Protein AF-A0A3C0R3R9-F1 (afdb_monomer_lite)

Radius of gyration: 11.94 Å; chains: 1; bounding box: 31×25×25 Å

Sequence (69 aa):
LLVPLIEEGWLEDELTDRVIARYLEPLVSAEIDTLVLGCTHYPLLSNAIARFLGDKIKLVDSTRNCANA

Secondary structure (DSSP, 8-state):
-HHHHHHTT-SS-HHHHHHHHHHHHHHHHTT-SEEEE-STTGGGGHHHHHHHH-TTSEEEEHHHHHHT-

pLDDT: mean 94.38, std 3.89, range [76.31, 97.75]

Foldseek 3Di:
DQVVCLVVVVLPDPVNLVVLCVVCVVVVVVVAQEDEPPDPRCVSNVVSNCVNNDDRYHYHYPVVVVVVD

Structure (mmCIF, N/CA/C/O backbone):
data_AF-A0A3C0R3R9-F1
#
_entry.id   AF-A0A3C0R3R9-F1
#
loop_
_atom_site.group_PDB
_atom_site.id
_atom_site.type_symbol
_atom_site.label_atom_id
_atom_site.label_alt_id
_atom_site.label_comp_id
_atom_site.label_asym_id
_atom_site.label_entity_id
_atom_site.label_seq_id
_atom_site.pdbx_PDB_ins_code
_atom_site.Cartn_x
_atom_site.Cartn_y
_atom_site.Cartn_z
_atom_site.occupancy
_atom_site.B_iso_or_equiv
_atom_site.auth_seq_id
_atom_site.auth_comp_id
_atom_site.auth_asym_id
_atom_site.auth_atom_id
_atom_site.pdbx_PDB_model_num
ATOM 1 N N . LEU A 1 1 ? 2.633 8.924 -8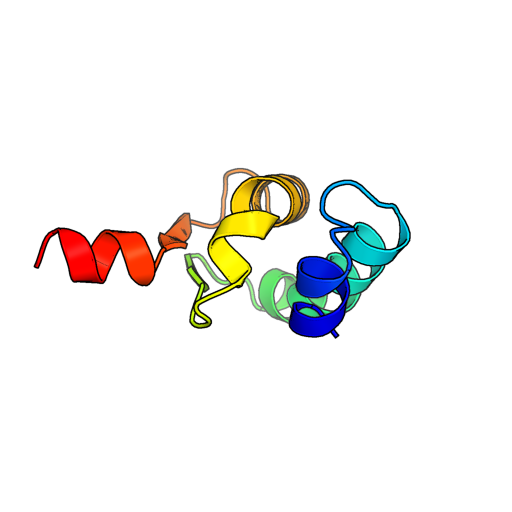.558 1.00 86.94 1 LEU A N 1
ATOM 2 C CA . LEU A 1 1 ? 3.972 8.307 -8.697 1.00 86.94 1 LEU A CA 1
ATOM 3 C C . LEU A 1 1 ? 3.974 6.781 -8.634 1.00 86.94 1 LEU A C 1
ATOM 5 O O . LEU A 1 1 ? 4.904 6.205 -9.164 1.00 86.94 1 LEU A O 1
ATOM 9 N N . LEU A 1 2 ? 2.969 6.113 -8.056 1.00 94.69 2 LEU A N 1
ATOM 10 C CA . LEU A 1 2 ? 3.000 4.649 -7.915 1.00 94.69 2 LEU A CA 1
ATOM 11 C C . LEU A 1 2 ? 3.088 3.888 -9.252 1.00 94.69 2 LEU A C 1
ATOM 13 O O . LEU A 1 2 ? 3.870 2.957 -9.345 1.00 94.69 2 LEU A O 1
ATOM 17 N N . VAL A 1 3 ? 2.342 4.295 -10.289 1.00 96.75 3 VAL A N 1
ATOM 18 C CA . VAL A 1 3 ? 2.341 3.579 -11.584 1.00 96.75 3 VAL A CA 1
ATOM 19 C C . VAL A 1 3 ? 3.729 3.543 -12.250 1.00 96.75 3 VAL A C 1
ATOM 21 O O . VAL A 1 3 ? 4.199 2.438 -12.491 1.00 96.75 3 VAL A O 1
ATOM 24 N N . PRO A 1 4 ? 4.440 4.673 -12.456 1.00 96.88 4 PRO A N 1
ATOM 25 C CA . PRO A 1 4 ? 5.790 4.628 -13.025 1.00 96.88 4 PRO A CA 1
ATOM 26 C C . PRO A 1 4 ? 6.777 3.750 -12.245 1.00 96.88 4 PRO A C 1
ATOM 28 O O . PRO A 1 4 ? 7.561 3.030 -12.844 1.00 96.88 4 PRO A O 1
ATOM 31 N N . LEU A 1 5 ? 6.723 3.768 -10.908 1.00 96.75 5 LEU A N 1
ATOM 32 C CA . LEU A 1 5 ? 7.606 2.936 -10.077 1.00 96.75 5 LEU A CA 1
ATOM 33 C C . LEU A 1 5 ? 7.346 1.441 -10.297 1.00 96.75 5 LEU A C 1
ATOM 35 O O . LEU A 1 5 ? 8.275 0.642 -10.323 1.00 96.75 5 LEU A O 1
ATOM 39 N N . ILE A 1 6 ? 6.078 1.069 -10.480 1.00 97.19 6 ILE A N 1
ATOM 40 C CA . ILE A 1 6 ? 5.680 -0.308 -10.779 1.00 97.19 6 ILE A CA 1
ATOM 41 C C . ILE A 1 6 ? 6.158 -0.723 -12.174 1.00 97.19 6 ILE A C 1
ATOM 43 O O . ILE A 1 6 ? 6.670 -1.828 -12.326 1.00 97.19 6 ILE A O 1
ATOM 47 N N . GLU A 1 7 ? 6.005 0.144 -13.177 1.00 97.06 7 GLU A N 1
ATOM 48 C CA . GLU A 1 7 ? 6.421 -0.133 -14.561 1.00 97.06 7 GLU A CA 1
ATOM 49 C C . GLU A 1 7 ? 7.946 -0.293 -14.693 1.00 97.06 7 GLU A C 1
ATOM 51 O O . GLU A 1 7 ? 8.405 -1.137 -15.458 1.00 97.06 7 GLU A O 1
ATOM 56 N N . GLU A 1 8 ? 8.724 0.428 -13.881 1.00 97.06 8 GLU A N 1
ATOM 57 C CA . GLU A 1 8 ? 10.185 0.274 -13.769 1.00 97.06 8 GLU A CA 1
ATOM 58 C C . GLU A 1 8 ? 10.612 -0.917 -12.882 1.00 97.06 8 GLU A C 1
ATOM 60 O O . GLU A 1 8 ? 11.802 -1.178 -12.695 1.00 97.06 8 GLU A O 1
ATOM 65 N N . GLY A 1 9 ? 9.655 -1.664 -12.320 1.00 95.69 9 GLY A N 1
ATOM 66 C CA . GLY A 1 9 ? 9.910 -2.860 -11.514 1.00 95.69 9 GLY A CA 1
ATOM 67 C C . GLY A 1 9 ? 10.355 -2.588 -10.074 1.00 95.69 9 GLY A C 1
ATOM 68 O O . GLY A 1 9 ? 10.836 -3.500 -9.401 1.00 95.69 9 GLY A O 1
ATOM 69 N N . TRP A 1 10 ? 10.189 -1.366 -9.563 1.00 96.81 10 TRP A N 1
ATOM 70 C CA . TRP A 1 10 ? 10.619 -0.967 -8.215 1.00 96.81 10 TRP A CA 1
ATOM 71 C C . TRP A 1 10 ? 9.571 -1.360 -7.165 1.00 96.81 10 TRP A C 1
ATOM 73 O O . TRP A 1 10 ? 8.950 -0.516 -6.519 1.00 96.81 10 TRP A O 1
ATOM 83 N N . LEU A 1 11 ? 9.328 -2.665 -7.024 1.00 94.81 11 LEU A N 1
ATOM 84 C CA . LEU A 1 11 ? 8.288 -3.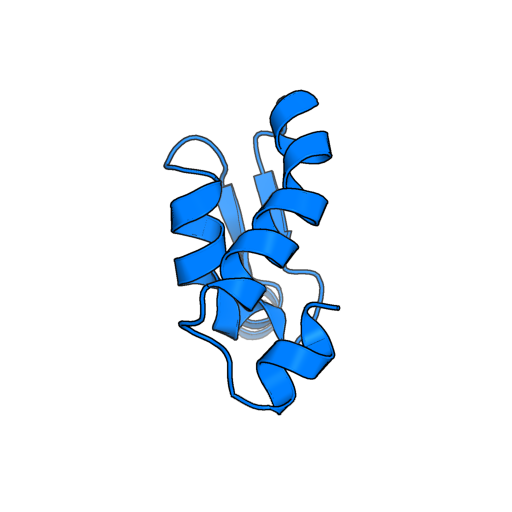216 -6.142 1.00 94.81 11 LEU A CA 1
ATOM 85 C C . LEU A 1 11 ? 8.742 -3.355 -4.680 1.00 94.81 11 LEU A C 1
ATOM 87 O O . LEU A 1 11 ? 7.924 -3.274 -3.764 1.00 94.81 11 LEU A O 1
ATOM 91 N N . GLU A 1 12 ? 10.041 -3.555 -4.468 1.00 93.75 12 GLU A N 1
ATOM 92 C CA . GLU A 1 12 ? 10.687 -3.729 -3.162 1.00 93.75 12 GLU A CA 1
ATOM 93 C C . GLU A 1 12 ? 11.822 -2.708 -3.011 1.00 93.75 12 GLU A C 1
ATOM 95 O O . GLU A 1 12 ? 12.996 -3.058 -2.935 1.00 93.75 12 GLU A O 1
ATOM 100 N N . ASP A 1 13 ? 11.461 -1.426 -3.038 1.00 95.81 13 ASP A N 1
ATOM 101 C CA . ASP A 1 13 ? 12.407 -0.310 -3.026 1.00 95.81 13 ASP A CA 1
ATOM 102 C C . ASP A 1 13 ? 12.025 0.740 -1.971 1.00 95.81 13 ASP A C 1
ATOM 104 O O . ASP A 1 13 ? 10.847 1.062 -1.783 1.00 95.81 13 ASP A O 1
ATOM 108 N N . GLU A 1 14 ? 13.028 1.316 -1.302 1.00 96.06 14 GLU A N 1
ATOM 109 C CA . GLU A 1 14 ? 12.812 2.322 -0.257 1.00 96.06 14 GLU A CA 1
ATOM 110 C C . GLU A 1 14 ? 12.112 3.588 -0.769 1.00 96.06 14 GLU A C 1
ATOM 112 O O . GLU A 1 14 ? 11.389 4.248 -0.016 1.00 96.06 14 GLU A O 1
ATOM 117 N N . LEU A 1 15 ? 12.342 3.981 -2.025 1.00 96.00 15 LEU A N 1
ATOM 118 C CA . LEU A 1 15 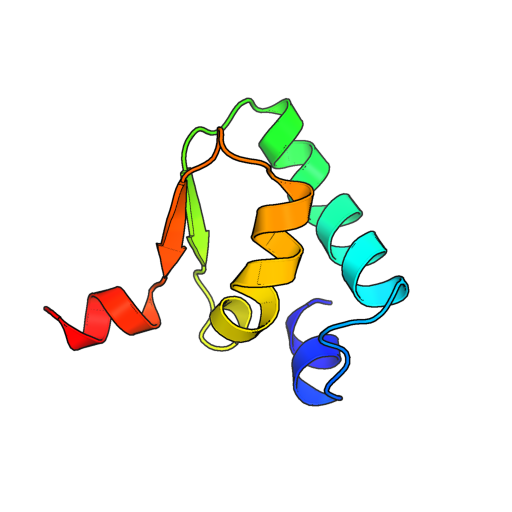? 11.648 5.113 -2.627 1.00 96.00 15 LEU A CA 1
ATOM 119 C C . LEU A 1 15 ? 10.164 4.792 -2.786 1.00 96.00 15 LEU A C 1
ATOM 121 O O . LEU A 1 15 ? 9.324 5.635 -2.465 1.00 96.00 15 LEU A O 1
ATOM 125 N N . THR A 1 16 ? 9.842 3.583 -3.246 1.00 97.00 16 THR A N 1
ATOM 126 C CA . THR A 1 16 ? 8.458 3.122 -3.381 1.00 97.00 16 THR A CA 1
ATOM 127 C C . THR A 1 16 ? 7.756 3.123 -2.029 1.00 97.00 16 THR A C 1
ATOM 129 O O . THR A 1 16 ? 6.667 3.693 -1.922 1.00 97.00 16 THR A O 1
ATOM 132 N N . ASP A 1 17 ? 8.403 2.621 -0.976 1.00 96.81 17 ASP A N 1
ATOM 133 C CA . ASP A 1 17 ? 7.856 2.649 0.385 1.00 96.81 17 ASP A CA 1
ATOM 134 C C . ASP A 1 17 ? 7.602 4.090 0.877 1.00 96.81 17 ASP A C 1
ATOM 136 O O . ASP A 1 17 ? 6.533 4.393 1.415 1.00 96.81 17 ASP A O 1
ATOM 140 N N . ARG A 1 18 ? 8.527 5.029 0.623 1.00 97.44 18 ARG A N 1
ATOM 141 C CA . ARG A 1 18 ? 8.338 6.453 0.969 1.00 97.44 18 ARG A CA 1
ATOM 142 C C . ARG A 1 18 ? 7.184 7.100 0.205 1.00 97.44 18 ARG A C 1
ATOM 144 O O . ARG A 1 18 ? 6.460 7.927 0.765 1.00 97.44 18 ARG A O 1
ATOM 151 N N . VAL A 1 19 ? 7.007 6.754 -1.068 1.00 97.69 19 VAL A N 1
ATOM 152 C CA . VAL A 1 19 ? 5.904 7.264 -1.896 1.00 97.69 19 VAL A CA 1
ATOM 153 C C . VAL A 1 19 ? 4.564 6.701 -1.425 1.00 97.69 19 VAL A C 1
ATOM 155 O O . VAL A 1 19 ? 3.600 7.464 -1.333 1.00 97.69 19 VAL A O 1
ATOM 158 N N . ILE A 1 20 ? 4.505 5.409 -1.084 1.00 97.56 20 ILE A N 1
ATOM 159 C CA . ILE A 1 20 ? 3.329 4.779 -0.469 1.00 97.56 20 ILE A CA 1
ATOM 160 C C . ILE A 1 20 ? 2.962 5.529 0.812 1.00 97.56 20 ILE A C 1
ATOM 162 O O . ILE A 1 20 ? 1.838 6.021 0.914 1.00 97.56 20 ILE A O 1
ATOM 166 N N . ALA A 1 21 ? 3.915 5.699 1.734 1.00 97.31 21 ALA A N 1
ATOM 167 C CA . ALA A 1 21 ? 3.680 6.403 2.990 1.00 97.31 21 ALA A CA 1
ATOM 168 C C . ALA A 1 21 ? 3.144 7.819 2.746 1.00 97.31 21 ALA A C 1
ATOM 170 O O . ALA A 1 21 ? 2.081 8.184 3.238 1.00 97.31 21 ALA A O 1
ATOM 171 N N . ARG A 1 22 ? 3.798 8.600 1.877 1.00 97.75 22 ARG A N 1
ATOM 172 C CA . ARG A 1 22 ? 3.387 9.980 1.568 1.00 97.75 22 ARG A CA 1
ATOM 173 C C . ARG A 1 22 ? 1.944 10.099 1.065 1.00 97.75 22 ARG A C 1
ATOM 175 O O . ARG A 1 22 ? 1.315 11.136 1.304 1.00 97.75 22 ARG A O 1
ATOM 182 N N . TYR A 1 23 ? 1.462 9.106 0.319 1.00 96.69 23 TYR A N 1
ATOM 183 C CA . TYR A 1 23 ? 0.123 9.100 -0.273 1.00 96.69 23 TYR A CA 1
ATOM 184 C C . TYR A 1 23 ? -0.942 8.497 0.633 1.00 96.69 23 TYR A C 1
ATOM 186 O O . TYR A 1 23 ? -2.085 8.946 0.580 1.00 96.69 23 TYR A O 1
ATOM 194 N N . LEU A 1 24 ? -0.589 7.500 1.441 1.00 96.81 24 LEU A N 1
ATOM 195 C CA . LEU A 1 24 ? -1.545 6.796 2.286 1.00 96.81 24 LEU A CA 1
ATOM 196 C C . LEU A 1 24 ? -1.643 7.387 3.700 1.00 96.81 24 LEU A C 1
ATOM 198 O O . LEU A 1 24 ? -2.694 7.242 4.314 1.00 96.81 24 LEU A O 1
ATOM 202 N N . GLU A 1 25 ? -0.636 8.124 4.185 1.00 97.06 25 GLU A N 1
ATOM 203 C CA . GLU A 1 25 ? -0.658 8.795 5.500 1.00 97.06 25 GLU A CA 1
ATOM 204 C C . GLU A 1 25 ? -1.939 9.615 5.753 1.00 97.06 25 GLU A C 1
ATOM 206 O O . GLU A 1 25 ? -2.534 9.471 6.823 1.00 97.06 25 GLU A O 1
ATOM 211 N N . PRO A 1 26 ? -2.441 10.432 4.797 1.00 97.38 26 PRO A N 1
ATOM 212 C CA . PRO A 1 26 ? -3.671 11.191 5.017 1.00 97.38 26 PRO A CA 1
ATOM 213 C C . PRO A 1 26 ? -4.909 10.299 5.163 1.00 97.38 26 PRO A C 1
ATOM 215 O O . PRO A 1 26 ? -5.850 10.678 5.851 1.00 97.38 26 PRO A O 1
ATOM 218 N N . LEU A 1 27 ? -4.917 9.124 4.525 1.00 96.38 27 LEU A N 1
ATOM 219 C CA . LEU A 1 27 ? -6.018 8.164 4.615 1.00 96.38 27 LEU A CA 1
ATOM 220 C C . LEU A 1 27 ? -5.973 7.400 5.938 1.00 96.38 27 LEU A C 1
ATOM 222 O O . LEU A 1 27 ? -7.009 7.216 6.570 1.00 96.38 27 LEU A O 1
ATOM 226 N N . VAL A 1 28 ? -4.775 7.014 6.384 1.00 94.88 28 VAL A N 1
ATOM 227 C CA . VAL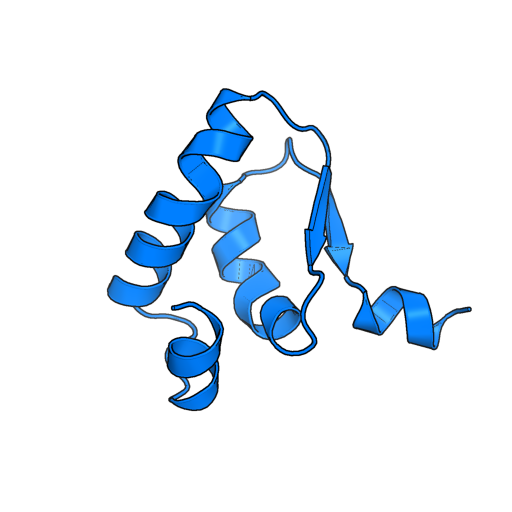 A 1 28 ? -4.565 6.410 7.708 1.00 94.88 28 VAL A CA 1
ATOM 228 C C . VAL A 1 28 ? -4.976 7.388 8.807 1.00 94.88 28 VAL A C 1
ATOM 230 O O . VAL A 1 28 ? -5.696 7.011 9.725 1.00 94.88 28 VAL A O 1
ATOM 233 N N . SER A 1 29 ? -4.599 8.662 8.674 1.00 96.38 29 SER A N 1
ATOM 234 C CA . SER A 1 29 ? -4.996 9.728 9.603 1.00 96.38 29 SER A CA 1
ATOM 235 C C . SER A 1 29 ? -6.502 10.013 9.590 1.00 96.38 29 SER A C 1
ATOM 237 O O . SER A 1 29 ? -7.033 10.533 10.564 1.00 96.38 29 SER A O 1
ATOM 239 N N . ALA A 1 30 ? -7.190 9.678 8.496 1.00 97.50 30 ALA A N 1
ATOM 240 C CA . ALA A 1 30 ? -8.644 9.746 8.386 1.00 97.50 30 ALA A CA 1
ATOM 241 C C . ALA A 1 30 ? -9.351 8.479 8.908 1.00 97.50 30 ALA A C 1
ATOM 243 O O . ALA A 1 30 ? -10.568 8.378 8.775 1.00 97.50 30 ALA A O 1
ATOM 244 N N . GLU A 1 31 ? -8.603 7.526 9.474 1.00 95.69 31 GLU A N 1
ATOM 245 C CA . GLU A 1 31 ? -9.117 6.303 10.102 1.00 95.69 31 GLU A CA 1
ATOM 246 C C . GLU A 1 31 ? -10.014 5.462 9.177 1.00 95.69 31 GLU A C 1
ATOM 248 O O . GLU A 1 31 ? -11.029 4.908 9.600 1.00 95.69 31 GLU A O 1
ATOM 253 N N . ILE A 1 32 ? -9.641 5.345 7.897 1.00 96.94 32 ILE A N 1
ATOM 254 C CA . ILE A 1 32 ? -10.338 4.433 6.981 1.00 96.94 32 ILE A CA 1
ATOM 255 C C . ILE A 1 32 ? -10.225 2.982 7.468 1.00 96.94 32 ILE A C 1
ATOM 257 O O . ILE A 1 32 ? -9.194 2.572 7.997 1.00 96.94 32 ILE A O 1
ATOM 261 N N . ASP A 1 33 ? -11.257 2.179 7.220 1.00 97.12 33 ASP A N 1
ATOM 262 C CA . ASP A 1 33 ? -11.234 0.735 7.493 1.00 97.12 33 ASP A CA 1
ATOM 263 C C . ASP A 1 33 ? -10.902 -0.107 6.249 1.00 97.12 33 ASP A C 1
ATOM 265 O O . ASP A 1 33 ? -10.540 -1.279 6.361 1.00 97.12 33 ASP A O 1
ATOM 269 N N . THR A 1 34 ? -11.012 0.480 5.054 1.00 96.44 34 THR A N 1
ATOM 270 C CA . THR A 1 34 ? -10.923 -0.227 3.776 1.00 96.44 34 THR A CA 1
ATOM 271 C C . THR A 1 34 ? -10.261 0.650 2.722 1.00 96.44 34 THR A C 1
ATOM 273 O O . THR A 1 34 ? -10.650 1.799 2.515 1.00 96.44 34 THR A O 1
ATOM 276 N N . LEU A 1 35 ? -9.304 0.080 1.988 1.00 97.12 35 LEU A N 1
ATOM 277 C CA . LEU A 1 35 ? -8.662 0.702 0.836 1.00 97.12 35 LEU A CA 1
ATOM 278 C C . LEU A 1 35 ? -8.904 -0.133 -0.428 1.00 97.12 35 LEU A C 1
ATOM 280 O O . LEU A 1 35 ? -8.556 -1.314 -0.497 1.00 97.12 35 LEU A O 1
ATOM 284 N N . VAL A 1 36 ? -9.464 0.504 -1.457 1.00 96.12 36 VAL A N 1
ATOM 285 C CA . VAL A 1 36 ? -9.659 -0.104 -2.779 1.00 96.12 36 VAL A CA 1
ATOM 286 C C . VAL A 1 36 ? -8.450 0.182 -3.667 1.00 96.12 36 VAL A C 1
ATOM 288 O O . VAL A 1 36 ? -8.105 1.336 -3.922 1.00 96.12 36 VAL A O 1
ATOM 291 N N . LEU A 1 37 ? -7.834 -0.873 -4.199 1.00 95.88 37 LEU A N 1
ATOM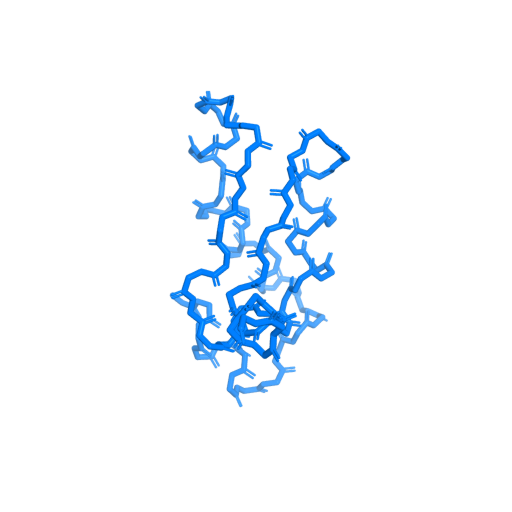 292 C CA . LEU A 1 37 ? -6.780 -0.791 -5.206 1.00 95.88 37 LEU A CA 1
ATOM 293 C C . LEU A 1 37 ? -7.414 -0.504 -6.574 1.00 95.88 37 LEU A C 1
ATOM 295 O O . LEU A 1 37 ? -7.642 -1.400 -7.384 1.00 95.88 37 LEU A O 1
ATOM 299 N N . GLY A 1 38 ? -7.761 0.763 -6.800 1.00 94.00 38 GLY A N 1
ATOM 300 C CA . GLY A 1 38 ? -8.548 1.225 -7.953 1.00 94.00 38 GLY A CA 1
ATOM 301 C C . GLY A 1 38 ? -7.778 1.405 -9.268 1.00 94.00 38 GLY A C 1
ATOM 302 O O . GLY A 1 38 ? -8.295 2.023 -10.192 1.00 94.00 38 GLY A O 1
ATOM 303 N N . CYS A 1 39 ? -6.544 0.914 -9.364 1.00 94.50 39 CYS A N 1
ATOM 304 C CA . CYS A 1 39 ? -5.744 0.936 -10.588 1.00 94.50 39 CYS A CA 1
ATOM 305 C C . CYS A 1 39 ? -5.257 -0.479 -10.887 1.00 94.50 39 CYS A C 1
ATOM 307 O O . CYS A 1 39 ? -4.896 -1.214 -9.969 1.00 94.50 39 CYS A O 1
ATOM 309 N N . THR A 1 40 ? -5.189 -0.831 -12.169 1.00 94.06 40 THR A N 1
ATOM 310 C CA . THR A 1 40 ? -4.742 -2.146 -12.652 1.00 94.06 40 THR A CA 1
ATOM 311 C C . THR A 1 40 ? -3.356 -2.550 -12.143 1.00 94.06 40 THR A C 1
ATOM 313 O O . THR A 1 40 ? -3.102 -3.734 -11.961 1.00 94.06 40 THR A O 1
ATOM 316 N N . HIS A 1 41 ? -2.471 -1.590 -11.868 1.00 95.75 41 HIS A N 1
ATOM 317 C CA . HIS A 1 41 ? -1.099 -1.850 -11.420 1.00 95.75 41 HIS A CA 1
ATOM 318 C C . HIS A 1 41 ? -0.974 -2.106 -9.914 1.00 95.75 41 HIS A C 1
ATOM 320 O O . HIS A 1 41 ? -0.073 -2.813 -9.473 1.00 95.75 41 HIS A O 1
ATOM 326 N N . TYR A 1 42 ? -1.862 -1.538 -9.096 1.00 95.88 42 TYR A N 1
ATOM 327 C CA . TYR A 1 42 ? -1.694 -1.519 -7.639 1.00 95.88 42 TYR A CA 1
ATOM 328 C C . TYR A 1 42 ? -1.699 -2.888 -6.942 1.00 95.88 42 TYR A C 1
ATOM 330 O O . TYR A 1 42 ? -1.046 -2.985 -5.900 1.00 95.88 42 TYR A O 1
ATOM 338 N N . PRO A 1 43 ? -2.327 -3.958 -7.473 1.00 95.06 43 PRO A N 1
ATOM 339 C CA . PRO A 1 43 ? -2.159 -5.301 -6.917 1.00 95.06 43 PRO A CA 1
ATOM 340 C C . PRO A 1 43 ? -0.692 -5.748 -6.812 1.00 95.06 43 PRO A C 1
ATOM 342 O O . PRO A 1 43 ? -0.353 -6.483 -5.886 1.00 95.06 43 PRO A O 1
ATOM 345 N N . LEU A 1 44 ? 0.196 -5.247 -7.681 1.00 95.62 44 LEU A N 1
ATOM 346 C CA . LEU A 1 44 ? 1.636 -5.540 -7.639 1.00 95.62 44 LEU A CA 1
ATOM 347 C C . LEU A 1 44 ? 2.339 -4.947 -6.406 1.00 95.62 44 LEU A C 1
ATOM 349 O O . LEU A 1 44 ? 3.355 -5.478 -5.973 1.00 95.62 44 LEU A O 1
ATOM 353 N N . LEU A 1 45 ? 1.779 -3.895 -5.799 1.00 96.25 45 LEU A N 1
ATOM 354 C CA . LEU A 1 45 ? 2.268 -3.304 -4.546 1.00 96.25 45 LEU A CA 1
ATOM 355 C C . LEU A 1 45 ? 1.464 -3.749 -3.320 1.00 96.25 45 LEU A C 1
ATOM 357 O O . LEU A 1 45 ? 1.656 -3.196 -2.240 1.00 96.25 45 LEU A O 1
ATOM 361 N N . SER A 1 46 ? 0.569 -4.732 -3.452 1.00 94.56 46 SER A N 1
ATOM 362 C CA . SER A 1 46 ? -0.310 -5.171 -2.358 1.00 94.56 46 SER A CA 1
ATOM 363 C C . SER A 1 46 ? 0.455 -5.498 -1.073 1.00 94.56 46 SER A C 1
ATOM 365 O O . SER A 1 46 ? 0.054 -5.047 -0.004 1.00 94.56 46 SER A O 1
ATOM 367 N N . ASN A 1 47 ? 1.596 -6.185 -1.175 1.00 93.50 47 ASN A N 1
ATOM 368 C CA . ASN A 1 47 ? 2.450 -6.498 -0.028 1.00 93.50 47 ASN A CA 1
ATOM 369 C C . ASN A 1 47 ? 3.052 -5.240 0.618 1.00 93.50 47 ASN A C 1
ATOM 371 O O . ASN A 1 47 ? 3.010 -5.104 1.838 1.00 93.50 47 ASN A O 1
ATOM 375 N N . ALA A 1 48 ? 3.593 -4.310 -0.174 1.00 95.44 48 ALA A N 1
ATOM 376 C CA . ALA A 1 48 ? 4.184 -3.071 0.340 1.00 95.44 48 ALA A CA 1
ATOM 377 C C . ALA A 1 48 ? 3.132 -2.169 1.005 1.00 95.44 48 ALA A C 1
ATOM 379 O O . ALA A 1 48 ? 3.337 -1.660 2.105 1.00 95.44 48 ALA A O 1
ATOM 380 N N . ILE A 1 49 ? 1.961 -2.055 0.377 1.00 96.38 49 ILE A N 1
ATOM 381 C CA . ILE A 1 49 ? 0.815 -1.319 0.913 1.00 96.38 49 ILE A CA 1
ATOM 382 C C . ILE A 1 49 ? 0.313 -1.973 2.208 1.00 96.38 49 ILE A C 1
ATOM 384 O O . ILE A 1 49 ? 0.086 -1.270 3.189 1.00 96.38 49 ILE A O 1
ATOM 388 N N . ALA A 1 50 ? 0.182 -3.303 2.252 1.00 94.69 50 ALA A N 1
ATOM 389 C CA . ALA A 1 50 ? -0.242 -4.023 3.454 1.00 94.69 50 ALA A CA 1
ATOM 390 C C . ALA A 1 50 ? 0.738 -3.827 4.620 1.00 94.69 50 ALA A C 1
ATOM 3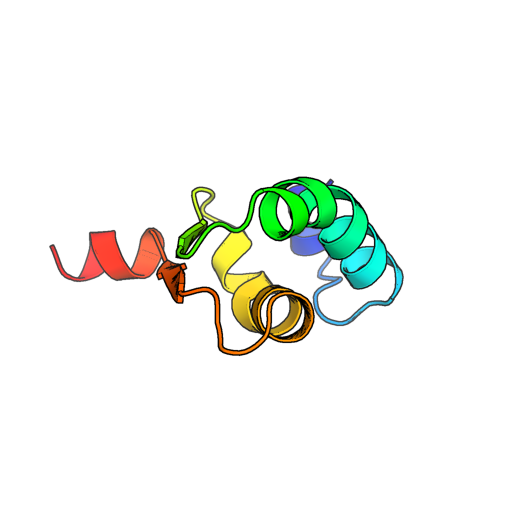92 O O . ALA A 1 50 ? 0.302 -3.586 5.743 1.00 94.69 50 ALA A O 1
ATOM 393 N N . ARG A 1 51 ? 2.055 -3.859 4.360 1.00 94.44 51 ARG A N 1
ATOM 394 C CA . ARG A 1 51 ? 3.075 -3.573 5.386 1.00 94.44 51 ARG A CA 1
ATOM 395 C C . ARG A 1 51 ? 2.920 -2.176 5.984 1.00 94.44 51 ARG A C 1
ATOM 397 O O . ARG A 1 51 ? 3.099 -2.022 7.186 1.00 94.44 51 ARG A O 1
ATOM 404 N N . PHE A 1 52 ? 2.600 -1.179 5.159 1.00 95.56 52 PHE A N 1
ATOM 405 C CA . PHE A 1 52 ? 2.404 0.194 5.623 1.00 95.56 52 PHE A CA 1
ATOM 406 C C . PHE A 1 52 ? 1.101 0.367 6.421 1.00 95.56 52 PHE A C 1
ATOM 408 O O . PHE A 1 52 ? 1.104 1.001 7.472 1.00 95.56 52 PHE A O 1
ATOM 415 N N . LEU A 1 53 ? -0.010 -0.197 5.938 1.00 94.75 53 LEU A N 1
ATOM 416 C CA . LEU A 1 53 ? -1.330 -0.021 6.555 1.00 94.75 53 LEU A CA 1
ATOM 417 C C . LEU A 1 53 ? -1.545 -0.885 7.811 1.00 94.75 53 LEU A C 1
ATOM 419 O O . LEU A 1 53 ? -2.356 -0.533 8.670 1.00 94.75 53 LEU A O 1
ATOM 423 N N . GLY A 1 54 ? -0.843 -2.017 7.913 1.00 90.44 54 GLY A N 1
ATOM 424 C CA . GLY A 1 54 ? -1.049 -3.017 8.958 1.00 90.44 54 GLY A CA 1
ATOM 425 C C . GLY A 1 54 ? -2.399 -3.742 8.853 1.00 90.44 54 GLY A C 1
ATOM 426 O O . GLY A 1 54 ? -3.151 -3.588 7.892 1.00 90.44 54 GLY A O 1
ATOM 427 N N . ASP A 1 55 ? -2.732 -4.530 9.877 1.00 88.50 55 ASP A N 1
ATOM 428 C CA . ASP A 1 55 ? -3.865 -5.473 9.833 1.00 88.50 55 ASP A CA 1
ATOM 429 C C . ASP A 1 55 ? -5.253 -4.828 10.003 1.00 88.50 55 ASP A C 1
ATOM 431 O O . ASP A 1 55 ? -6.276 -5.505 9.902 1.00 88.50 55 ASP A O 1
ATOM 435 N N . LYS A 1 56 ? -5.315 -3.524 10.300 1.00 89.12 56 LYS A N 1
ATOM 436 C CA . LYS A 1 56 ? -6.581 -2.830 10.587 1.00 89.12 56 LYS A CA 1
ATOM 437 C C . LYS A 1 56 ? -7.348 -2.423 9.331 1.00 89.12 56 LYS A C 1
ATOM 439 O O . LYS A 1 56 ? -8.558 -2.241 9.414 1.00 89.12 56 LYS A O 1
ATOM 444 N N . ILE A 1 57 ? -6.659 -2.264 8.200 1.00 96.06 57 ILE A N 1
ATOM 445 C CA . ILE A 1 57 ? -7.243 -1.725 6.970 1.00 96.06 57 ILE A CA 1
ATOM 446 C C . ILE A 1 57 ? -7.367 -2.843 5.942 1.00 96.06 57 ILE A C 1
ATOM 448 O O . ILE A 1 57 ? -6.382 -3.437 5.504 1.00 96.06 57 ILE A O 1
ATOM 452 N N . LYS A 1 58 ? -8.598 -3.119 5.518 1.00 94.88 58 LYS A N 1
ATOM 453 C CA . LYS A 1 58 ? -8.891 -4.143 4.520 1.00 94.88 58 LYS A CA 1
ATOM 454 C C . LYS A 1 58 ? -8.475 -3.673 3.131 1.00 94.88 58 LYS A C 1
ATOM 456 O O . LYS A 1 58 ? -8.953 -2.653 2.640 1.00 94.88 58 LYS A O 1
ATOM 461 N N . LEU A 1 59 ? -7.656 -4.469 2.450 1.00 95.31 59 LEU A N 1
ATOM 462 C CA . LEU A 1 59 ? -7.316 -4.241 1.047 1.00 95.31 59 LEU A CA 1
ATOM 463 C C . LEU A 1 59 ? -8.295 -4.950 0.112 1.00 95.31 59 LEU A C 1
ATOM 465 O O . LEU A 1 59 ? -8.550 -6.150 0.238 1.00 95.31 59 LEU A O 1
ATOM 469 N N . VAL A 1 60 ? -8.822 -4.200 -0.853 1.00 94.88 60 VAL A N 1
ATOM 470 C CA . VAL A 1 60 ? -9.728 -4.705 -1.887 1.00 94.88 60 VAL A CA 1
ATOM 471 C C . VAL A 1 60 ? -9.053 -4.597 -3.251 1.00 94.88 60 VAL A C 1
ATOM 473 O O . VAL A 1 60 ? -8.781 -3.500 -3.733 1.00 94.88 60 VAL A O 1
ATOM 476 N N . ASP A 1 61 ? -8.795 -5.744 -3.878 1.00 92.25 61 ASP A N 1
ATOM 477 C CA . ASP A 1 61 ? -8.203 -5.837 -5.213 1.00 92.25 61 ASP A CA 1
ATOM 478 C C . ASP A 1 61 ? -9.295 -5.823 -6.291 1.00 92.25 61 ASP A C 1
ATOM 480 O O . ASP A 1 61 ? -10.084 -6.765 -6.415 1.00 92.25 61 ASP A O 1
ATOM 484 N N . SER A 1 62 ? -9.315 -4.756 -7.092 1.00 89.12 62 SER A N 1
ATOM 485 C CA . SER A 1 62 ? -10.270 -4.590 -8.190 1.00 89.12 62 SER A CA 1
ATOM 486 C C . SER A 1 62 ? -10.110 -5.658 -9.277 1.00 89.12 62 SER A C 1
ATOM 488 O O . SER A 1 62 ? -11.110 -6.134 -9.804 1.00 89.12 62 SER A O 1
ATOM 490 N N . THR A 1 63 ? -8.882 -6.087 -9.586 1.00 85.81 63 THR A N 1
ATOM 491 C CA . THR A 1 63 ? -8.612 -7.115 -10.606 1.00 85.81 63 THR A CA 1
ATOM 492 C C . THR A 1 63 ? -9.221 -8.445 -10.187 1.00 85.81 63 THR A C 1
ATOM 494 O O . THR A 1 63 ? -9.947 -9.079 -10.953 1.00 85.81 63 THR A O 1
ATOM 497 N N . ARG A 1 64 ? -8.981 -8.842 -8.932 1.00 86.25 64 ARG A N 1
ATOM 498 C CA . ARG A 1 64 ? -9.527 -10.085 -8.381 1.00 86.25 64 ARG A CA 1
ATOM 499 C C . ARG A 1 64 ? -11.047 -10.039 -8.241 1.00 86.25 64 ARG A C 1
ATOM 501 O O . ARG A 1 64 ? -11.701 -11.055 -8.452 1.00 86.25 64 ARG A O 1
ATOM 508 N N . ASN A 1 65 ? -11.613 -8.883 -7.902 1.00 85.62 65 ASN A N 1
ATOM 509 C CA . ASN A 1 65 ? -13.064 -8.724 -7.827 1.00 85.62 65 ASN A CA 1
ATOM 510 C C . ASN A 1 65 ? -13.730 -8.841 -9.202 1.00 85.62 65 ASN A C 1
ATOM 512 O O . ASN A 1 65 ? -14.732 -9.535 -9.311 1.00 85.62 65 ASN A O 1
ATOM 516 N N . CYS A 1 66 ? -13.163 -8.231 -10.249 1.00 86.94 66 CYS A N 1
ATOM 517 C CA . CYS A 1 66 ? -13.689 -8.355 -11.611 1.00 86.94 66 CYS A CA 1
ATOM 518 C C . CYS A 1 66 ? -13.617 -9.793 -12.147 1.00 86.94 66 CYS A C 1
ATOM 520 O O . CYS A 1 66 ? -14.502 -10.206 -12.885 1.00 86.94 66 CYS A O 1
ATOM 522 N N . ALA A 1 67 ? -12.583 -10.560 -11.786 1.00 88.31 67 ALA A N 1
ATOM 523 C CA . ALA A 1 67 ? -12.424 -11.944 -12.240 1.00 88.31 67 ALA A CA 1
ATOM 524 C C . ALA A 1 67 ? -13.449 -12.924 -11.633 1.00 88.31 67 ALA A C 1
ATOM 526 O O . ALA A 1 67 ? -13.711 -13.966 -12.225 1.00 88.31 67 ALA A O 1
ATOM 527 N N . ASN A 1 68 ? -14.000 -12.607 -10.458 1.00 89.56 68 ASN A N 1
ATOM 528 C CA . ASN A 1 68 ? -14.922 -13.472 -9.712 1.00 89.56 68 ASN A CA 1
ATOM 529 C C . ASN A 1 68 ? -16.394 -13.017 -9.792 1.00 89.56 68 ASN A C 1
ATOM 531 O O . ASN A 1 68 ? -17.223 -13.557 -9.056 1.00 89.56 68 ASN A O 1
ATOM 535 N N . ALA A 1 69 ? -16.688 -11.994 -10.598 1.00 76.31 69 ALA A N 1
ATOM 536 C CA . ALA A 1 69 ? -18.020 -11.412 -10.759 1.00 76.31 69 ALA A CA 1
ATOM 537 C C . ALA A 1 69 ? -18.874 -12.163 -11.792 1.00 76.31 69 ALA A C 1
ATOM 539 O O . ALA A 1 69 ? -18.296 -12.741 -12.740 1.00 76.31 69 ALA A O 1
#